Protein AF-A0AAC9UHU2-F1 (afdb_monomer_lite)

Sequence (146 aa):
MVNRILILIAILFIYGCSSTHIIKSETPISADKCNVKIYSSLQSAQKHGEIEELCIVTGTSSGSFSHTVGTAINKHSNKVCDCGANKAFIQAQDAGTLGTASVTLVGFKHINKKTVVKDKKIYELAKKCQLKGGVWINDICQIELD

pLDDT: mean 80.79, std 14.88, range [44.88, 96.56]

Secondary structure (DSSP, 8-state):
--TTHHHHHHHTT----EEEEESS--PPPPGGG--PEEESSHHHHHTTSEEEEEEEEEEE-TTSS--SHHHHHHHHHHHHHHTT-SEEEEEEEE--TTS--EEEEEEEEEE--------HHHHHHHHHHHHTT-EEETTEEE----

Radius of gyration: 26.07 Å; chains: 1; bounding box: 64×38×79 Å

Structure (mmCIF, N/CA/C/O backbone):
data_AF-A0AAC9UHU2-F1
#
_entry.id   AF-A0AAC9UHU2-F1
#
loop_
_atom_site.group_PDB
_atom_site.id
_atom_site.type_symbol
_atom_site.label_atom_id
_atom_site.label_alt_id
_atom_site.label_comp_id
_atom_site.label_asym_id
_atom_site.label_entity_id
_atom_site.label_seq_id
_atom_site.pdbx_PDB_ins_code
_atom_site.Cartn_x
_atom_site.Cartn_y
_atom_site.Cartn_z
_atom_site.occupancy
_atom_site.B_iso_or_equiv
_atom_site.auth_seq_id
_atom_site.auth_comp_id
_atom_site.auth_asym_id
_atom_site.auth_atom_id
_atom_site.pdbx_PDB_model_num
ATOM 1 N N . MET A 1 1 ? 30.897 -24.414 -27.799 1.00 46.38 1 MET A N 1
ATOM 2 C CA . MET A 1 1 ? 30.703 -24.166 -26.347 1.00 46.38 1 MET A CA 1
ATOM 3 C C . MET A 1 1 ? 30.419 -22.703 -25.975 1.00 46.38 1 MET A C 1
ATOM 5 O O . MET A 1 1 ? 30.165 -22.441 -24.812 1.00 46.38 1 MET A O 1
ATOM 9 N N . VAL A 1 2 ? 30.365 -21.759 -26.926 1.00 50.50 2 VAL A N 1
ATOM 10 C CA . VAL A 1 2 ? 30.097 -20.327 -26.645 1.00 50.50 2 VAL A CA 1
ATOM 11 C C . VAL A 1 2 ? 28.596 -20.028 -26.452 1.00 50.50 2 VAL A C 1
ATOM 13 O O . VAL A 1 2 ? 28.221 -19.097 -25.749 1.00 50.50 2 VAL A O 1
ATOM 16 N N . ASN A 1 3 ? 27.718 -20.885 -26.987 1.00 49.19 3 ASN A N 1
ATOM 17 C CA . ASN A 1 3 ? 26.268 -20.651 -27.017 1.00 49.19 3 ASN A CA 1
ATOM 18 C C . ASN A 1 3 ? 25.540 -20.883 -25.674 1.00 49.19 3 ASN A C 1
ATOM 20 O O . ASN A 1 3 ? 24.417 -20.429 -25.499 1.00 49.19 3 ASN A O 1
ATOM 24 N N . ARG A 1 4 ? 26.154 -21.591 -24.711 1.00 50.69 4 ARG A N 1
ATOM 25 C CA . ARG A 1 4 ? 25.542 -21.843 -23.386 1.00 50.69 4 ARG A CA 1
ATOM 26 C C . ARG A 1 4 ? 25.857 -20.755 -22.354 1.00 50.69 4 ARG A C 1
ATOM 28 O O . ARG A 1 4 ? 25.080 -20.563 -21.427 1.00 50.69 4 ARG A O 1
ATOM 35 N N . ILE A 1 5 ? 26.961 -20.025 -22.535 1.00 54.03 5 ILE A N 1
ATOM 36 C CA . ILE A 1 5 ? 27.401 -18.960 -21.619 1.00 54.03 5 ILE A CA 1
ATOM 37 C C . ILE A 1 5 ? 26.556 -17.689 -21.811 1.00 54.03 5 ILE A C 1
ATOM 39 O O . ILE A 1 5 ? 26.197 -17.041 -20.833 1.00 54.03 5 ILE A O 1
ATOM 43 N N . LEU A 1 6 ? 26.142 -17.387 -23.048 1.00 51.31 6 LEU A N 1
ATOM 44 C CA . LEU A 1 6 ? 25.258 -16.251 -23.351 1.00 51.31 6 LEU A CA 1
ATOM 45 C C . LEU A 1 6 ? 23.861 -16.382 -22.717 1.00 51.31 6 LEU A C 1
ATOM 47 O O . LEU A 1 6 ? 23.281 -15.382 -22.303 1.00 51.31 6 LEU A O 1
ATOM 51 N N . ILE A 1 7 ? 23.346 -17.607 -22.573 1.00 54.12 7 ILE A N 1
ATOM 52 C CA . ILE A 1 7 ? 22.025 -17.860 -21.973 1.00 54.12 7 ILE A CA 1
ATOM 53 C C . ILE A 1 7 ? 22.046 -17.614 -20.455 1.00 54.12 7 ILE A C 1
ATOM 55 O O . ILE A 1 7 ? 21.078 -17.094 -19.909 1.00 54.12 7 ILE A O 1
ATOM 59 N N . LEU A 1 8 ? 23.154 -17.916 -19.769 1.00 50.19 8 LEU A N 1
ATOM 60 C CA . LEU A 1 8 ? 23.284 -17.694 -18.322 1.00 50.19 8 LEU A CA 1
ATOM 61 C C . LEU A 1 8 ? 23.416 -16.208 -17.955 1.00 50.19 8 LEU A C 1
ATOM 63 O O . LEU A 1 8 ? 22.897 -15.788 -16.924 1.00 50.19 8 LEU A O 1
ATOM 67 N N . ILE A 1 9 ? 24.046 -15.399 -18.812 1.00 52.47 9 ILE A N 1
ATOM 68 C CA . ILE A 1 9 ? 24.188 -13.949 -18.593 1.00 52.47 9 ILE A CA 1
ATOM 69 C C . ILE A 1 9 ? 22.841 -13.231 -18.776 1.00 52.47 9 ILE A C 1
ATOM 71 O O . ILE A 1 9 ? 22.538 -12.298 -18.036 1.00 52.47 9 ILE A O 1
ATOM 75 N N . ALA A 1 10 ? 21.986 -13.701 -19.690 1.00 49.25 10 ALA A N 1
ATOM 76 C CA . ALA A 1 10 ? 20.661 -13.118 -19.916 1.00 49.25 10 ALA A CA 1
ATOM 77 C C . ALA A 1 10 ? 19.699 -13.279 -18.718 1.00 49.25 10 ALA A C 1
ATOM 79 O O . ALA A 1 10 ? 18.822 -12.440 -18.519 1.00 49.25 10 ALA A O 1
ATOM 80 N N . ILE A 1 11 ? 19.877 -14.311 -17.883 1.00 53.47 11 ILE A N 1
ATOM 81 C CA . ILE A 1 11 ? 19.000 -14.589 -16.728 1.00 53.47 11 ILE A CA 1
ATOM 82 C C . ILE A 1 11 ? 19.286 -13.634 -15.549 1.00 53.47 11 ILE A C 1
ATOM 84 O O . ILE A 1 11 ? 18.406 -13.380 -14.729 1.00 53.47 11 ILE A O 1
ATOM 88 N N . LEU A 1 12 ? 20.480 -13.034 -15.485 1.00 47.53 12 LEU A N 1
ATOM 89 C CA . LEU A 1 12 ? 20.884 -12.123 -14.403 1.00 47.53 12 LEU A CA 1
ATOM 90 C C . LEU A 1 12 ? 20.397 -10.672 -14.572 1.00 47.53 12 LEU A C 1
ATOM 92 O O . LEU A 1 12 ? 20.435 -9.912 -13.608 1.00 47.53 12 LEU A O 1
ATOM 96 N N . PHE A 1 13 ? 19.898 -10.279 -15.749 1.00 44.88 13 PHE A N 1
ATOM 97 C CA . PHE A 1 13 ? 19.542 -8.879 -16.048 1.00 44.88 13 PHE A CA 1
ATOM 98 C C . PHE A 1 13 ? 18.056 -8.516 -15.884 1.00 44.88 13 PHE A C 1
ATOM 100 O O . PHE A 1 13 ? 17.683 -7.366 -16.108 1.00 44.88 13 PHE A O 1
ATOM 107 N N . ILE A 1 14 ? 17.197 -9.449 -15.462 1.00 46.59 14 ILE A N 1
ATOM 108 C CA . ILE A 1 14 ? 15.744 -9.207 -15.318 1.00 46.59 14 ILE A CA 1
ATOM 109 C C . ILE A 1 14 ? 15.266 -9.007 -13.874 1.00 46.59 14 ILE A C 1
ATOM 111 O O . ILE A 1 14 ? 14.069 -8.828 -13.635 1.00 46.59 14 ILE A O 1
ATOM 115 N N . TYR A 1 15 ? 16.176 -8.935 -12.903 1.00 48.25 15 TYR A N 1
ATOM 116 C CA . TYR A 1 15 ? 15.818 -8.574 -11.534 1.00 48.25 15 TYR A CA 1
ATOM 117 C C . TYR A 1 15 ? 15.548 -7.071 -11.446 1.00 48.25 15 TYR A C 1
ATOM 119 O O . TYR A 1 15 ? 16.436 -6.264 -11.188 1.00 48.25 15 TYR A O 1
ATOM 127 N N . GLY A 1 16 ? 14.294 -6.675 -11.669 1.00 58.41 16 GLY A N 1
ATOM 128 C CA . GLY A 1 16 ? 13.836 -5.343 -11.288 1.00 58.41 16 GLY A CA 1
ATOM 129 C C . GLY A 1 16 ? 14.056 -5.151 -9.787 1.00 58.41 16 GLY A C 1
ATOM 130 O O . GLY A 1 16 ? 13.345 -5.762 -8.986 1.00 58.41 16 GLY A O 1
ATOM 131 N N . CYS A 1 17 ? 15.042 -4.330 -9.415 1.00 68.81 17 CYS A N 1
ATOM 132 C CA . CYS A 1 17 ? 15.368 -4.035 -8.023 1.00 68.81 17 CYS A CA 1
ATOM 133 C C . CYS A 1 17 ? 14.116 -3.568 -7.284 1.00 68.81 17 CYS A C 1
ATOM 135 O O . CYS A 1 17 ? 13.538 -2.518 -7.575 1.00 68.81 17 CYS A O 1
ATOM 137 N N . SER A 1 18 ? 13.669 -4.395 -6.349 1.00 81.06 18 SER A N 1
ATOM 138 C CA . SER A 1 18 ? 12.545 -4.085 -5.483 1.00 81.06 18 SER A CA 1
ATOM 139 C C . SER A 1 18 ? 12.705 -4.812 -4.163 1.00 81.06 18 SER A C 1
ATOM 141 O O . SER A 1 18 ? 13.118 -5.969 -4.130 1.00 81.06 18 SER A O 1
ATOM 143 N N . SER A 1 19 ? 12.384 -4.111 -3.086 1.00 84.56 19 SER A N 1
ATOM 144 C CA . SER A 1 19 ? 12.505 -4.582 -1.714 1.00 84.56 19 SER A CA 1
ATOM 145 C C . SER A 1 19 ? 11.160 -4.432 -1.021 1.00 84.56 19 SER A C 1
ATOM 147 O O . SER A 1 19 ? 10.449 -3.451 -1.246 1.00 84.56 19 SER A O 1
ATOM 149 N N . THR A 1 20 ? 10.819 -5.405 -0.184 1.00 86.94 20 THR A N 1
ATOM 150 C CA . THR A 1 20 ? 9.619 -5.373 0.648 1.00 86.94 20 THR A CA 1
ATOM 151 C C . THR A 1 20 ? 10.040 -5.582 2.092 1.00 86.94 20 THR A C 1
ATOM 153 O O . THR A 1 20 ? 10.650 -6.593 2.427 1.00 86.94 20 THR A O 1
ATOM 156 N N . HIS A 1 21 ? 9.717 -4.615 2.940 1.00 91.00 21 HIS A N 1
ATOM 157 C CA . HIS A 1 21 ? 9.981 -4.641 4.366 1.00 91.00 21 HIS A CA 1
ATOM 158 C C . HIS A 1 21 ? 8.658 -4.783 5.116 1.00 91.00 21 HIS A C 1
ATOM 160 O O . HIS A 1 21 ? 7.806 -3.895 5.063 1.00 91.00 21 HIS A O 1
ATOM 166 N N . ILE A 1 22 ? 8.466 -5.906 5.803 1.00 89.44 22 ILE A N 1
ATOM 167 C CA . ILE A 1 22 ? 7.243 -6.181 6.560 1.00 89.44 22 ILE A CA 1
ATOM 168 C C . ILE A 1 22 ? 7.356 -5.503 7.929 1.00 89.44 22 ILE A C 1
ATOM 170 O O . ILE A 1 22 ? 8.298 -5.759 8.671 1.00 89.44 22 ILE A O 1
ATOM 174 N N . ILE A 1 23 ? 6.392 -4.642 8.256 1.00 90.19 23 ILE A N 1
ATOM 175 C CA . ILE A 1 23 ? 6.255 -4.014 9.580 1.00 90.19 23 ILE A CA 1
ATOM 176 C C . ILE A 1 23 ? 5.400 -4.912 10.474 1.00 90.19 23 ILE A C 1
ATOM 178 O O . ILE A 1 23 ? 5.757 -5.193 11.617 1.00 90.19 23 ILE A O 1
ATOM 182 N N . LYS A 1 24 ? 4.270 -5.384 9.938 1.00 87.31 24 LYS A N 1
ATOM 183 C CA . LYS A 1 24 ? 3.321 -6.240 10.640 1.00 87.31 24 LYS A CA 1
ATOM 184 C C . LYS A 1 24 ? 2.874 -7.369 9.724 1.00 87.31 24 LYS A C 1
ATOM 186 O O . LYS A 1 24 ? 2.508 -7.140 8.577 1.00 87.31 24 LYS A O 1
ATOM 191 N N . SER A 1 25 ? 2.932 -8.593 10.240 1.00 79.00 25 SER A N 1
ATOM 192 C CA . SER A 1 25 ? 2.553 -9.785 9.485 1.00 79.00 25 SER A CA 1
ATOM 193 C C . SER A 1 25 ? 1.030 -9.899 9.399 1.00 79.00 25 SER A C 1
ATOM 195 O O . SER A 1 25 ? 0.352 -9.955 10.426 1.00 79.00 25 SER A O 1
ATOM 197 N N . GLU A 1 26 ? 0.509 -9.950 8.176 1.00 84.88 26 GLU A N 1
ATOM 198 C CA . GLU A 1 26 ? -0.875 -10.306 7.871 1.00 84.88 26 GLU A CA 1
ATOM 199 C C . GLU A 1 26 ? -0.932 -11.388 6.799 1.00 84.88 26 GLU A C 1
ATOM 201 O O . GLU A 1 26 ? 0.061 -11.698 6.140 1.00 84.88 26 GLU A O 1
ATOM 206 N N . THR A 1 27 ? -2.107 -11.999 6.652 1.00 86.75 27 THR A N 1
ATOM 207 C CA . THR A 1 27 ? -2.331 -13.038 5.652 1.00 86.75 27 THR A CA 1
ATOM 208 C C . THR A 1 27 ? -2.237 -12.421 4.255 1.00 86.75 27 THR A C 1
ATOM 210 O O . THR A 1 27 ? -2.986 -11.484 3.973 1.00 86.75 27 THR A O 1
ATOM 213 N N . PRO A 1 28 ? -1.360 -12.931 3.372 1.00 87.88 28 PRO A N 1
ATOM 214 C CA . PRO A 1 28 ? -1.248 -12.424 2.012 1.00 87.88 28 PRO A CA 1
ATOM 215 C C . PRO A 1 28 ? -2.589 -12.488 1.277 1.00 87.88 28 PRO A C 1
ATOM 217 O O . PRO A 1 28 ? -3.343 -13.458 1.405 1.00 87.88 28 PRO A O 1
ATOM 220 N N . ILE A 1 29 ? -2.882 -11.463 0.481 1.00 88.56 29 ILE A N 1
ATOM 221 C CA . ILE A 1 29 ? -4.053 -11.452 -0.395 1.00 88.56 29 ILE A CA 1
ATOM 222 C C . ILE A 1 29 ? -3.672 -12.184 -1.678 1.00 88.56 29 ILE A C 1
ATOM 224 O O . ILE A 1 29 ? -2.684 -11.846 -2.324 1.00 88.56 29 ILE A O 1
ATOM 228 N N . SER A 1 30 ? -4.476 -13.177 -2.058 1.00 84.56 30 SER A N 1
ATOM 229 C CA . SER A 1 30 ? -4.263 -13.930 -3.295 1.00 84.56 30 SER A CA 1
ATOM 230 C C . SER A 1 30 ? -4.213 -13.004 -4.517 1.00 84.56 30 SER A C 1
ATOM 232 O O . SER A 1 30 ? -4.980 -12.042 -4.605 1.00 84.56 30 SER A O 1
ATOM 234 N N . ALA A 1 31 ? -3.325 -13.299 -5.467 1.00 80.19 31 ALA A N 1
ATOM 235 C CA . ALA A 1 31 ? -3.043 -12.432 -6.610 1.00 80.19 31 ALA A CA 1
ATOM 236 C C . ALA A 1 31 ? -4.282 -12.146 -7.483 1.00 80.19 31 ALA A C 1
ATOM 238 O O . ALA A 1 31 ? -4.444 -11.030 -7.967 1.00 80.19 31 ALA A O 1
ATOM 239 N N . ASP A 1 32 ? -5.198 -13.109 -7.623 1.00 84.12 32 ASP A N 1
ATOM 240 C CA . ASP A 1 32 ? -6.484 -12.967 -8.330 1.00 84.12 32 ASP A CA 1
ATOM 241 C C . ASP A 1 32 ? -7.447 -11.970 -7.661 1.00 84.12 32 ASP A C 1
ATOM 243 O O . ASP A 1 32 ? -8.361 -11.457 -8.303 1.00 84.12 32 ASP A O 1
ATOM 247 N N . LYS A 1 33 ? -7.234 -11.670 -6.376 1.00 86.06 33 LYS A N 1
ATOM 248 C CA . LYS A 1 33 ? -8.038 -10.736 -5.572 1.00 86.06 33 LYS A CA 1
ATOM 249 C C . LYS A 1 33 ? -7.276 -9.459 -5.229 1.00 86.06 33 LYS A C 1
ATOM 251 O O . LYS A 1 33 ? -7.790 -8.611 -4.496 1.00 86.06 33 LYS A O 1
ATOM 256 N N . CYS A 1 34 ? -6.054 -9.320 -5.736 1.00 87.75 34 CYS A N 1
ATOM 257 C CA . CYS A 1 34 ? -5.198 -8.187 -5.455 1.00 87.75 34 CYS A CA 1
ATOM 258 C C . CYS A 1 34 ? -5.676 -6.952 -6.229 1.00 87.75 34 CYS A C 1
ATOM 260 O O . CYS A 1 34 ? -5.400 -6.783 -7.413 1.00 87.75 34 CYS A O 1
ATOM 262 N N . ASN A 1 35 ? -6.408 -6.075 -5.543 1.00 90.75 35 ASN A N 1
ATOM 263 C CA . ASN A 1 35 ? -6.784 -4.760 -6.052 1.00 90.75 35 ASN A CA 1
ATOM 264 C C . ASN A 1 35 ? -6.344 -3.696 -5.045 1.00 90.75 35 ASN A C 1
ATOM 266 O O . ASN A 1 35 ? -7.032 -3.437 -4.053 1.00 90.75 35 ASN A O 1
ATOM 270 N N . VAL A 1 36 ? -5.159 -3.128 -5.278 1.00 93.19 36 VAL A N 1
ATOM 271 C CA . VAL A 1 36 ? -4.545 -2.165 -4.364 1.00 93.19 36 VAL A CA 1
ATOM 272 C C . VAL A 1 36 ? -5.008 -0.758 -4.699 1.00 93.19 36 VAL A C 1
ATOM 274 O O . VAL A 1 36 ? -4.702 -0.215 -5.759 1.00 93.19 36 VAL A O 1
ATOM 277 N N . LYS A 1 37 ? -5.696 -0.118 -3.753 1.00 95.00 37 LYS A N 1
ATOM 278 C CA . LYS A 1 37 ? -6.021 1.305 -3.860 1.00 95.00 37 LYS A CA 1
ATOM 279 C C . LYS A 1 37 ? -4.827 2.153 -3.420 1.00 95.00 37 LYS A C 1
ATOM 281 O O . LYS A 1 37 ? -4.448 2.117 -2.248 1.00 95.00 37 LYS A O 1
ATOM 286 N N . ILE A 1 38 ? -4.283 2.943 -4.344 1.00 94.50 38 ILE A N 1
ATOM 287 C CA . ILE A 1 38 ? -3.140 3.829 -4.097 1.00 94.50 38 ILE A CA 1
ATOM 288 C C . ILE A 1 38 ? -3.617 5.238 -3.731 1.00 94.50 38 ILE A C 1
ATOM 290 O O . ILE A 1 38 ? -4.410 5.851 -4.443 1.00 94.50 38 ILE A O 1
ATOM 294 N N . TYR A 1 39 ? -3.109 5.750 -2.617 1.00 95.75 39 TYR A N 1
ATOM 295 C CA . TYR A 1 39 ? -3.309 7.108 -2.125 1.00 95.75 39 TYR A CA 1
ATOM 296 C C . TYR A 1 39 ? -2.058 7.950 -2.400 1.00 95.75 39 TYR A C 1
ATOM 298 O O . TYR A 1 39 ? -0.936 7.458 -2.288 1.00 95.75 39 TYR A O 1
ATOM 306 N N . SER A 1 40 ? -2.226 9.228 -2.743 1.00 93.56 40 SER A N 1
ATOM 307 C CA . SER A 1 40 ? -1.100 10.097 -3.119 1.00 93.56 40 SER A CA 1
ATOM 308 C C . SER A 1 40 ? -0.193 10.472 -1.945 1.00 93.56 40 SER A C 1
ATOM 310 O O . SER A 1 40 ? 0.948 10.865 -2.157 1.00 93.56 40 SER A O 1
ATOM 312 N N . SER A 1 41 ? -0.696 10.372 -0.714 1.00 94.31 41 SER A N 1
ATOM 313 C CA . SER A 1 41 ? 0.049 10.670 0.510 1.00 94.31 41 SER A CA 1
ATOM 314 C C . SER A 1 41 ? -0.580 10.015 1.738 1.00 94.31 41 SER A C 1
ATOM 316 O O . SER A 1 41 ? -1.767 9.666 1.728 1.00 94.31 41 SER A O 1
ATOM 318 N N . LEU A 1 42 ? 0.184 9.945 2.832 1.00 93.00 42 LEU A N 1
ATOM 319 C CA . LEU A 1 42 ? -0.310 9.544 4.153 1.00 93.00 42 LEU A CA 1
ATOM 320 C C . LEU A 1 42 ? -1.572 10.327 4.556 1.00 93.00 42 LEU A C 1
ATOM 322 O O . LEU A 1 42 ? -2.578 9.742 4.952 1.00 93.00 42 LEU A O 1
ATOM 326 N N . GLN A 1 43 ? -1.559 11.649 4.374 1.00 93.50 43 GLN A N 1
ATOM 327 C CA . GLN A 1 43 ? -2.687 12.506 4.737 1.00 93.50 43 GLN A CA 1
ATOM 328 C C . GLN A 1 43 ? -3.950 12.162 3.934 1.00 93.50 43 GLN A C 1
ATOM 330 O O . GLN A 1 43 ? -5.053 12.175 4.474 1.00 93.50 43 GLN A O 1
ATOM 335 N N . SER A 1 44 ? -3.811 11.826 2.646 1.00 93.44 44 SER A N 1
ATOM 336 C CA . SER A 1 44 ? -4.951 11.413 1.817 1.00 93.44 44 SER A CA 1
ATOM 337 C C . SER A 1 44 ? -5.524 10.051 2.226 1.00 93.44 44 SER A C 1
ATOM 339 O O . SER A 1 44 ? -6.738 9.871 2.169 1.00 93.44 44 SER A O 1
ATOM 341 N N . ALA A 1 45 ? -4.682 9.129 2.701 1.00 91.94 45 ALA A N 1
ATOM 342 C CA . ALA A 1 45 ? -5.119 7.855 3.263 1.00 91.94 45 ALA A CA 1
ATOM 343 C C . ALA A 1 45 ? -5.876 8.056 4.586 1.00 91.94 45 ALA A C 1
ATOM 345 O O . ALA A 1 45 ? -6.981 7.544 4.753 1.00 91.94 45 ALA A O 1
ATOM 346 N N . GLN A 1 46 ? -5.337 8.886 5.482 1.00 92.69 46 GLN A N 1
ATOM 347 C CA . GLN A 1 46 ? -5.912 9.146 6.806 1.00 92.69 46 GLN A CA 1
ATOM 348 C C . GLN A 1 46 ? -7.273 9.862 6.774 1.00 92.69 46 GLN A C 1
ATOM 350 O O . GLN A 1 46 ? -8.040 9.766 7.731 1.00 92.69 46 GLN A O 1
ATOM 355 N N . LYS A 1 47 ? -7.639 10.518 5.662 1.00 90.38 47 LYS A N 1
ATOM 356 C CA . LYS A 1 47 ? -8.999 11.067 5.464 1.00 90.38 47 LYS A CA 1
ATOM 357 C C . LYS A 1 47 ? -10.097 10.003 5.545 1.00 90.38 47 LYS A C 1
ATOM 359 O O . LYS A 1 47 ? -11.254 10.344 5.767 1.00 90.38 47 LYS A O 1
ATOM 364 N N . HIS A 1 48 ? -9.752 8.733 5.345 1.00 86.50 48 HIS A N 1
ATOM 365 C CA . HIS A 1 48 ? -10.695 7.617 5.349 1.00 86.50 48 HIS A CA 1
ATOM 366 C C . HIS A 1 48 ? -10.689 6.807 6.651 1.00 86.50 48 HIS A C 1
ATOM 368 O O . HIS A 1 48 ? -11.409 5.812 6.745 1.00 86.50 48 HIS A O 1
ATOM 374 N N . GLY A 1 49 ? -9.905 7.226 7.642 1.00 87.69 49 GLY A N 1
ATOM 375 C CA . GLY A 1 49 ? -9.804 6.573 8.938 1.00 87.69 49 GLY A CA 1
ATOM 376 C C . GLY A 1 49 ? -8.365 6.472 9.416 1.00 87.69 49 GLY A C 1
ATOM 377 O O . GLY A 1 49 ? -7.412 6.758 8.693 1.00 87.69 49 GLY A O 1
ATOM 378 N N . GLU A 1 50 ? -8.212 6.036 10.659 1.00 89.94 50 GLU A N 1
ATOM 379 C CA . GLU A 1 50 ? -6.899 5.723 11.200 1.00 89.94 50 GLU A CA 1
ATOM 380 C C . GLU A 1 50 ? -6.316 4.504 10.482 1.00 89.94 50 GLU A C 1
ATOM 382 O O . GLU A 1 50 ? -7.039 3.576 10.108 1.00 89.94 50 GLU A O 1
ATOM 387 N N . ILE A 1 51 ? -5.007 4.526 10.256 1.00 93.06 51 ILE A N 1
ATOM 388 C CA . ILE A 1 51 ? -4.310 3.499 9.491 1.00 93.06 51 ILE A CA 1
ATOM 389 C C . ILE A 1 51 ? -3.385 2.689 10.396 1.00 93.06 51 ILE A C 1
ATOM 391 O O . ILE A 1 51 ? -2.807 3.218 11.340 1.00 93.06 51 ILE A O 1
ATOM 395 N N . GLU A 1 52 ? -3.227 1.411 10.075 1.00 93.38 52 GLU A N 1
ATOM 396 C CA . GLU A 1 52 ? -2.159 0.553 10.580 1.00 93.38 52 GLU A CA 1
ATOM 397 C C . GLU A 1 52 ? -1.298 0.119 9.393 1.00 93.38 52 GLU A C 1
ATOM 399 O O . GLU A 1 52 ? -1.801 -0.491 8.444 1.00 93.38 52 GLU A O 1
ATOM 404 N N . GLU A 1 53 ? -0.016 0.475 9.434 1.00 94.38 53 GLU A N 1
ATOM 405 C CA . GLU A 1 53 ? 0.963 0.142 8.400 1.00 94.38 53 GLU A CA 1
ATOM 406 C C . GLU A 1 53 ? 1.383 -1.329 8.515 1.00 94.38 53 GLU A C 1
ATOM 408 O O . GLU A 1 53 ? 1.668 -1.831 9.603 1.00 94.38 53 GLU A O 1
ATOM 413 N N . LEU A 1 54 ? 1.407 -2.028 7.381 1.00 94.00 54 LEU A N 1
ATOM 414 C CA . LEU A 1 54 ? 1.692 -3.461 7.293 1.00 94.00 54 LEU A CA 1
ATOM 415 C C . LEU A 1 54 ? 3.049 -3.723 6.647 1.00 94.00 54 LEU A C 1
ATOM 417 O O . LEU A 1 54 ? 3.816 -4.561 7.122 1.00 94.00 54 LEU A O 1
ATOM 421 N N . CYS A 1 55 ? 3.384 -2.986 5.588 1.00 93.94 55 CYS A N 1
ATOM 422 C CA . CYS A 1 55 ? 4.657 -3.143 4.901 1.00 93.94 55 CYS A CA 1
ATOM 423 C C . CYS A 1 55 ? 5.081 -1.895 4.134 1.00 93.94 55 CYS A C 1
ATOM 425 O O . CYS A 1 55 ? 4.264 -1.042 3.796 1.00 93.94 55 CYS A O 1
ATOM 427 N N . ILE A 1 56 ? 6.366 -1.838 3.804 1.00 95.44 56 ILE A N 1
ATOM 428 C CA . ILE A 1 56 ? 6.963 -0.847 2.917 1.00 95.44 56 ILE A CA 1
ATOM 429 C C . ILE A 1 56 ? 7.486 -1.585 1.690 1.00 95.44 56 ILE A C 1
ATOM 431 O O . ILE A 1 56 ? 8.247 -2.541 1.810 1.00 95.44 56 ILE A O 1
ATOM 435 N N . VAL A 1 57 ? 7.077 -1.152 0.507 1.00 93.31 57 VAL A N 1
ATOM 436 C CA . VAL A 1 57 ? 7.497 -1.699 -0.780 1.00 93.31 57 VAL A CA 1
ATOM 437 C C . VAL A 1 57 ? 8.223 -0.604 -1.540 1.00 93.31 57 VAL A C 1
ATOM 439 O O . VAL A 1 57 ? 7.624 0.397 -1.920 1.00 93.31 57 VAL A O 1
ATOM 442 N N . THR A 1 58 ? 9.503 -0.813 -1.813 1.00 92.50 58 THR A N 1
ATOM 443 C CA . THR A 1 58 ? 10.299 0.075 -2.660 1.00 92.50 58 THR A CA 1
ATOM 444 C C . THR A 1 58 ? 10.608 -0.626 -3.967 1.00 92.50 58 THR A C 1
ATOM 446 O O . THR A 1 58 ? 10.998 -1.795 -3.980 1.00 92.50 58 THR A O 1
ATOM 449 N N . GLY A 1 59 ? 10.484 0.083 -5.081 1.00 88.25 59 GLY A N 1
ATOM 450 C CA . GLY A 1 59 ? 10.877 -0.468 -6.364 1.00 88.25 59 GLY A CA 1
ATOM 451 C C . GLY A 1 59 ? 10.960 0.564 -7.471 1.00 88.25 59 GLY A C 1
ATOM 452 O O . GLY A 1 59 ? 10.530 1.709 -7.336 1.00 88.25 59 GLY A O 1
ATOM 453 N N . THR A 1 60 ? 11.545 0.140 -8.585 1.00 88.00 60 THR A N 1
ATOM 454 C CA . THR A 1 60 ? 11.761 0.988 -9.756 1.00 88.00 60 THR A CA 1
ATOM 455 C C . THR A 1 60 ? 10.955 0.516 -10.962 1.00 88.00 60 THR A C 1
ATOM 457 O O . THR A 1 60 ? 10.469 -0.617 -11.028 1.00 88.00 60 THR A O 1
ATOM 460 N N . SER A 1 61 ? 10.842 1.393 -11.955 1.00 82.75 61 SER A N 1
ATOM 461 C CA . SER A 1 61 ? 10.297 1.097 -13.286 1.00 82.75 61 SER A CA 1
ATOM 462 C C . SER A 1 61 ? 11.302 0.394 -14.213 1.00 82.75 61 SER A C 1
ATOM 464 O O . SER A 1 61 ? 10.965 0.101 -15.362 1.00 82.75 61 SER A O 1
ATOM 466 N N . SER A 1 62 ? 12.520 0.092 -13.742 1.00 77.38 62 SER A N 1
ATOM 467 C CA . SER A 1 62 ? 13.567 -0.588 -14.519 1.00 77.38 62 SER A CA 1
ATOM 468 C C . SER A 1 62 ? 13.046 -1.887 -15.145 1.00 77.38 62 SER A C 1
ATOM 470 O O . SER A 1 62 ? 12.303 -2.640 -14.505 1.00 77.38 62 SER A O 1
ATOM 472 N N . GLY A 1 63 ? 13.420 -2.150 -16.400 1.00 72.56 63 GLY A N 1
ATOM 473 C CA . GLY A 1 63 ? 12.938 -3.308 -17.163 1.00 72.56 63 GLY A CA 1
ATOM 474 C C . GLY A 1 63 ? 11.510 -3.168 -17.712 1.00 72.56 63 GLY A C 1
ATOM 475 O O . GLY A 1 63 ? 10.911 -4.173 -18.080 1.00 72.56 63 GLY A O 1
ATOM 476 N N . SER A 1 64 ? 10.952 -1.954 -17.745 1.00 74.00 64 SER A N 1
ATOM 477 C CA . SER A 1 64 ? 9.675 -1.641 -18.406 1.00 74.00 64 SER A CA 1
ATOM 478 C C . SER A 1 64 ? 9.921 -0.679 -19.569 1.00 74.00 64 SER A C 1
ATOM 480 O O . SER A 1 64 ? 10.825 0.144 -19.487 1.00 74.00 64 SER A O 1
ATOM 482 N N . PHE A 1 65 ? 9.093 -0.724 -20.617 1.00 74.31 65 PHE A N 1
ATOM 483 C CA . PHE A 1 65 ? 9.174 0.218 -21.749 1.00 74.31 65 PHE A CA 1
ATOM 484 C C . PHE A 1 65 ? 8.790 1.663 -21.380 1.00 74.31 65 PHE A C 1
ATOM 486 O O . PHE A 1 65 ? 9.067 2.591 -22.132 1.00 74.31 65 PHE A O 1
ATOM 493 N N . SER A 1 66 ? 8.138 1.854 -20.230 1.00 77.44 66 SER A N 1
ATOM 494 C CA . SER A 1 66 ? 7.762 3.159 -19.691 1.00 77.44 66 SER A CA 1
ATOM 495 C C . SER A 1 66 ? 8.433 3.366 -18.336 1.00 77.44 66 SER A C 1
ATOM 497 O O . SER A 1 66 ? 8.264 2.566 -17.416 1.00 77.44 66 SER A O 1
ATOM 499 N N . HIS A 1 67 ? 9.195 4.449 -18.210 1.00 81.12 67 HIS A N 1
ATOM 500 C CA . HIS A 1 67 ? 9.938 4.795 -16.998 1.00 81.12 67 HIS A CA 1
ATOM 501 C C . HIS A 1 67 ? 9.213 5.864 -16.182 1.00 81.12 67 HIS A C 1
ATOM 503 O O . HIS A 1 67 ? 9.797 6.864 -15.787 1.00 81.12 67 HIS A O 1
ATOM 509 N N . THR A 1 68 ? 7.913 5.670 -15.957 1.00 85.75 68 THR A N 1
ATOM 510 C CA . THR A 1 68 ? 7.100 6.601 -15.165 1.00 85.75 68 THR A CA 1
ATOM 511 C C . THR A 1 68 ? 6.880 6.080 -13.750 1.00 85.75 68 THR A C 1
ATOM 513 O O . THR A 1 68 ? 6.927 4.872 -13.494 1.00 85.75 68 THR A O 1
ATOM 516 N N . VAL A 1 69 ? 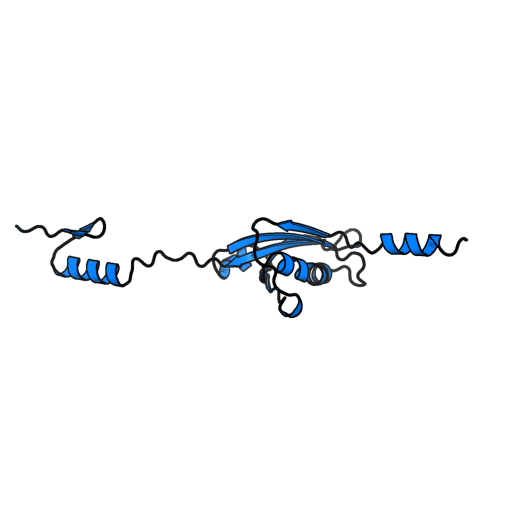6.565 6.991 -12.825 1.00 85.69 69 VAL A N 1
ATOM 517 C CA . VAL A 1 69 ? 6.133 6.630 -11.465 1.00 85.69 69 VAL A CA 1
ATOM 518 C C . VAL A 1 69 ? 4.903 5.719 -11.519 1.00 85.69 69 VAL A C 1
ATOM 520 O O . VAL A 1 69 ? 4.847 4.731 -10.796 1.00 85.69 69 VAL A O 1
ATOM 523 N N . GLY A 1 70 ? 3.960 5.973 -12.435 1.00 87.44 70 GLY A N 1
ATOM 524 C CA . GLY A 1 70 ? 2.788 5.115 -12.633 1.00 87.44 70 GLY A CA 1
ATOM 525 C C . GLY A 1 70 ? 3.158 3.678 -13.007 1.00 87.44 70 GLY A C 1
ATOM 526 O O . GLY A 1 70 ? 2.583 2.730 -12.475 1.00 87.44 70 GLY A O 1
ATOM 527 N N . THR A 1 71 ? 4.171 3.495 -13.858 1.00 87.31 71 THR A N 1
ATOM 528 C CA . THR A 1 71 ? 4.684 2.162 -14.197 1.00 87.31 71 THR A CA 1
ATOM 529 C C . THR A 1 71 ? 5.343 1.481 -13.000 1.00 87.31 71 THR A C 1
ATOM 531 O O . THR A 1 71 ? 5.104 0.296 -12.777 1.00 87.31 71 THR A O 1
ATOM 534 N N . ALA A 1 72 ? 6.126 2.216 -12.203 1.00 86.62 72 ALA A N 1
ATOM 535 C CA . ALA A 1 72 ? 6.718 1.684 -10.975 1.00 86.62 72 ALA A CA 1
ATOM 536 C C . ALA A 1 72 ? 5.633 1.269 -9.960 1.00 86.62 72 ALA A C 1
ATOM 538 O O . ALA A 1 72 ? 5.703 0.175 -9.404 1.00 86.62 72 ALA A O 1
ATOM 539 N N . ILE A 1 73 ? 4.591 2.088 -9.784 1.00 90.81 73 ILE A N 1
ATOM 540 C CA . ILE A 1 73 ? 3.441 1.777 -8.923 1.00 90.81 73 ILE A CA 1
ATOM 541 C C . ILE A 1 73 ? 2.751 0.499 -9.395 1.00 90.81 73 ILE A C 1
ATOM 543 O O . ILE A 1 73 ? 2.585 -0.426 -8.604 1.00 90.81 73 ILE A O 1
ATOM 547 N N . ASN A 1 74 ? 2.375 0.416 -10.675 1.00 90.31 74 ASN A N 1
ATOM 548 C CA . ASN A 1 74 ? 1.657 -0.744 -11.204 1.00 90.31 74 ASN A CA 1
ATOM 549 C C . ASN A 1 74 ? 2.481 -2.034 -11.052 1.00 90.31 74 ASN A C 1
ATOM 551 O O . ASN A 1 74 ? 1.973 -3.058 -10.606 1.00 90.31 74 ASN A O 1
ATOM 555 N N . LYS A 1 75 ? 3.787 -1.962 -11.339 1.00 88.44 75 LYS A N 1
ATOM 556 C CA . LYS A 1 75 ? 4.706 -3.100 -11.226 1.00 88.44 75 LYS A CA 1
ATOM 557 C C . LYS A 1 75 ? 4.829 -3.630 -9.796 1.00 88.44 75 LYS A C 1
ATOM 559 O O . LYS A 1 75 ? 4.925 -4.840 -9.607 1.00 88.44 75 LYS A O 1
ATOM 564 N N . HIS A 1 76 ? 4.836 -2.744 -8.799 1.00 90.12 76 HIS A N 1
ATOM 565 C CA . HIS A 1 76 ? 5.078 -3.117 -7.399 1.00 90.12 76 HIS A CA 1
ATOM 566 C C . HIS A 1 76 ? 3.811 -3.193 -6.542 1.00 90.12 76 HIS A C 1
ATOM 568 O O . HIS A 1 76 ? 3.895 -3.571 -5.378 1.00 90.12 76 HIS A O 1
ATOM 574 N N . SER A 1 77 ? 2.631 -2.915 -7.106 1.00 89.69 77 SER A N 1
ATOM 575 C CA . SER A 1 77 ? 1.357 -2.997 -6.378 1.00 89.69 77 SER A CA 1
ATOM 576 C C . SER A 1 77 ? 1.062 -4.413 -5.876 1.00 89.69 77 SER A C 1
ATOM 578 O O . SER A 1 77 ? 0.650 -4.572 -4.735 1.00 89.69 77 SER A O 1
ATOM 580 N N . ASN A 1 78 ? 1.367 -5.460 -6.647 1.00 89.31 78 ASN A N 1
ATOM 581 C CA . ASN A 1 78 ? 1.128 -6.841 -6.199 1.00 89.31 78 ASN A CA 1
ATOM 582 C C . ASN A 1 78 ? 1.920 -7.209 -4.932 1.00 89.31 78 ASN A C 1
ATOM 584 O O . AS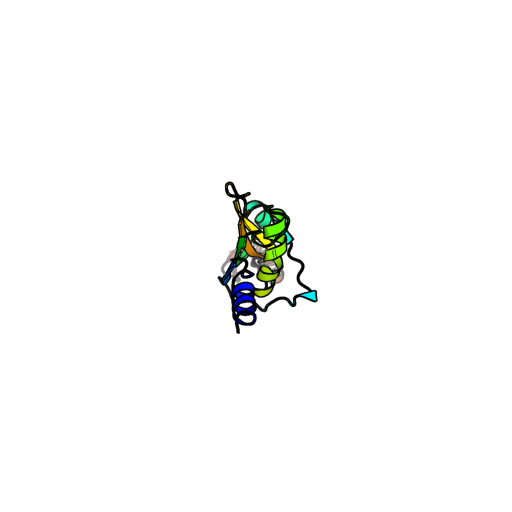N A 1 78 ? 1.422 -7.950 -4.092 1.00 89.31 78 ASN A O 1
ATOM 588 N N . LYS A 1 79 ? 3.095 -6.604 -4.723 1.00 90.31 79 LYS A N 1
ATOM 589 C CA . LYS A 1 79 ? 3.904 -6.818 -3.511 1.00 90.31 79 LYS A CA 1
ATOM 590 C C . LYS A 1 79 ? 3.263 -6.251 -2.245 1.00 90.31 79 LYS A C 1
ATOM 592 O O . LYS A 1 79 ? 3.608 -6.655 -1.141 1.00 90.31 79 LYS A O 1
ATOM 597 N N . VAL A 1 80 ? 2.339 -5.303 -2.395 1.00 92.06 80 VAL A N 1
ATOM 598 C CA . VAL A 1 80 ? 1.519 -4.797 -1.288 1.00 92.06 80 VAL A CA 1
ATOM 599 C C . VAL A 1 80 ? 0.503 -5.866 -0.861 1.00 92.06 80 VAL A C 1
ATOM 601 O O . VAL A 1 80 ? 0.281 -6.065 0.329 1.00 92.06 80 VAL A O 1
ATOM 604 N N . CYS A 1 81 ? -0.055 -6.622 -1.807 1.00 91.88 81 CYS A N 1
ATOM 605 C CA . CYS A 1 81 ? -0.941 -7.747 -1.496 1.00 91.88 81 CYS A CA 1
ATOM 606 C C . CYS A 1 81 ? -0.206 -8.907 -0.825 1.00 91.88 81 CYS A C 1
ATOM 608 O O . CYS A 1 81 ? -0.773 -9.534 0.071 1.00 91.88 81 CYS A O 1
ATOM 610 N N . ASP A 1 82 ? 1.062 -9.136 -1.178 1.00 90.00 82 ASP A N 1
ATOM 611 C CA . ASP A 1 82 ? 1.906 -10.145 -0.524 1.00 90.00 82 ASP A CA 1
ATOM 612 C C . ASP A 1 82 ? 2.063 -9.883 0.984 1.00 90.00 82 ASP A C 1
ATOM 614 O O . ASP A 1 82 ? 2.271 -10.816 1.755 1.00 90.00 82 ASP A O 1
ATOM 618 N N . CYS A 1 83 ? 1.915 -8.627 1.426 1.00 89.12 83 CYS A N 1
ATOM 619 C CA . CYS A 1 83 ? 1.942 -8.257 2.841 1.00 89.12 83 CYS A CA 1
ATOM 620 C C . CYS A 1 83 ? 0.556 -8.184 3.505 1.00 89.12 83 CYS A C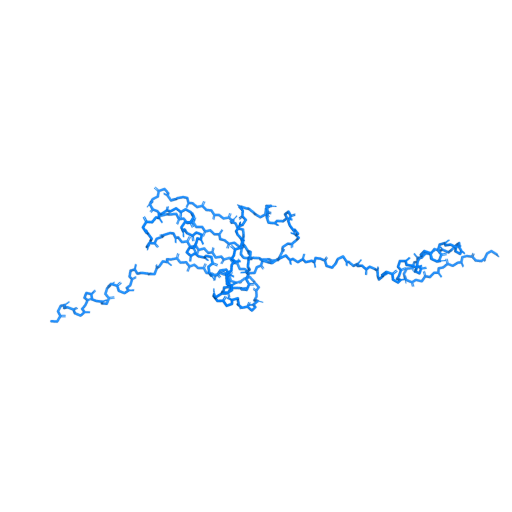 1
ATOM 622 O O . CYS A 1 83 ? 0.447 -7.751 4.650 1.00 89.12 83 CYS A O 1
ATOM 624 N N . GLY A 1 84 ? -0.502 -8.590 2.797 1.00 90.31 84 GLY A N 1
ATOM 625 C CA . GLY A 1 84 ? -1.882 -8.577 3.290 1.00 90.31 84 GLY A CA 1
ATOM 626 C C . GLY A 1 84 ? -2.616 -7.242 3.117 1.00 90.31 84 GLY A C 1
ATOM 627 O O . GLY A 1 84 ? -3.770 -7.117 3.523 1.00 90.31 84 GLY A O 1
ATOM 628 N N . ALA A 1 85 ? -1.997 -6.240 2.486 1.00 92.94 85 ALA A N 1
ATOM 629 C CA . ALA A 1 85 ? -2.603 -4.926 2.292 1.00 92.94 85 ALA A CA 1
ATOM 630 C C . ALA A 1 85 ? -3.349 -4.820 0.946 1.00 92.94 85 ALA A C 1
ATOM 632 O O . ALA A 1 85 ? -2.845 -5.204 -0.104 1.00 92.94 85 ALA A O 1
ATOM 633 N N . ASN A 1 86 ? -4.541 -4.210 0.956 1.00 93.56 86 ASN A N 1
ATOM 634 C CA . ASN A 1 86 ? -5.285 -3.816 -0.258 1.00 93.56 86 ASN A CA 1
ATOM 635 C C . ASN A 1 86 ? -5.328 -2.295 -0.478 1.00 93.56 86 ASN A C 1
ATOM 637 O O . ASN A 1 86 ? -6.033 -1.787 -1.353 1.00 93.56 86 ASN A O 1
ATOM 641 N N . LYS A 1 87 ? -4.601 -1.545 0.347 1.00 94.94 87 LYS A N 1
ATOM 642 C CA . LYS A 1 87 ? -4.451 -0.096 0.256 1.00 94.94 87 LYS A CA 1
ATOM 643 C C . LYS A 1 87 ? -2.991 0.239 0.495 1.00 94.94 87 LYS A C 1
ATOM 645 O O . LYS A 1 87 ? -2.353 -0.369 1.349 1.00 94.94 87 LYS A O 1
ATOM 650 N N . ALA A 1 88 ? -2.481 1.216 -0.237 1.00 96.38 88 ALA A N 1
ATOM 651 C CA . ALA A 1 88 ? -1.165 1.772 0.019 1.00 96.38 88 ALA A CA 1
ATOM 652 C C . ALA A 1 88 ? -1.156 3.276 -0.221 1.00 96.38 88 ALA A C 1
ATOM 654 O O . ALA A 1 88 ? -1.976 3.787 -0.979 1.00 96.38 88 ALA A O 1
ATOM 655 N N . PHE A 1 89 ? -0.245 3.997 0.420 1.00 96.06 89 PHE A N 1
ATOM 656 C CA . PHE A 1 89 ? 0.029 5.391 0.083 1.00 96.06 89 PHE A CA 1
ATOM 657 C C . PHE A 1 89 ? 1.458 5.553 -0.426 1.00 96.06 89 PHE A C 1
ATOM 659 O O . PHE A 1 89 ? 2.339 4.755 -0.106 1.00 96.06 89 PHE A O 1
ATOM 666 N N . ILE A 1 90 ? 1.682 6.590 -1.227 1.00 96.19 90 ILE A N 1
ATOM 667 C CA . ILE A 1 90 ? 3.015 6.944 -1.710 1.00 96.19 90 ILE A CA 1
ATOM 668 C C . ILE A 1 90 ? 3.753 7.675 -0.588 1.00 96.19 90 ILE A C 1
ATOM 670 O O . ILE A 1 90 ? 3.324 8.739 -0.140 1.00 96.19 90 ILE A O 1
ATOM 674 N N . GLN A 1 91 ? 4.853 7.088 -0.122 1.00 95.12 91 GLN A N 1
ATOM 675 C CA . GLN A 1 91 ? 5.749 7.706 0.857 1.00 95.12 91 GLN A CA 1
ATOM 676 C C . GLN A 1 91 ? 6.836 8.530 0.167 1.00 95.12 91 GLN A C 1
ATOM 678 O O . GLN A 1 91 ? 7.164 9.624 0.615 1.00 95.12 91 GLN A O 1
ATOM 683 N N . ALA A 1 92 ? 7.381 8.008 -0.930 1.00 91.75 92 ALA A N 1
ATOM 684 C CA . ALA A 1 92 ? 8.370 8.692 -1.747 1.00 91.75 92 ALA A CA 1
ATOM 685 C C . ALA A 1 92 ? 8.204 8.280 -3.208 1.00 91.75 92 ALA A C 1
ATOM 687 O O . ALA A 1 92 ? 7.798 7.157 -3.508 1.00 91.75 92 ALA A O 1
ATOM 688 N N . GLN A 1 93 ? 8.532 9.186 -4.117 1.00 90.81 93 GLN A N 1
ATOM 689 C CA . GLN A 1 93 ? 8.603 8.902 -5.542 1.00 90.81 93 GLN A CA 1
ATOM 690 C C . GLN A 1 93 ? 9.676 9.779 -6.176 1.00 90.81 93 GLN A C 1
ATOM 692 O O . GLN A 1 93 ? 9.841 10.936 -5.795 1.00 90.81 93 GLN A O 1
ATOM 697 N N . ASP A 1 94 ? 10.360 9.230 -7.168 1.00 88.81 94 ASP A N 1
ATOM 698 C CA . ASP A 1 94 ? 11.267 9.963 -8.039 1.00 88.81 94 ASP A CA 1
ATOM 699 C C . ASP A 1 94 ? 10.888 9.624 -9.479 1.00 88.81 94 ASP A C 1
ATOM 701 O O . ASP A 1 94 ? 10.796 8.450 -9.839 1.00 88.81 94 ASP A O 1
ATOM 705 N N . ALA A 1 95 ? 10.636 10.638 -10.305 1.00 82.06 95 ALA A N 1
ATOM 706 C CA . ALA A 1 95 ? 10.338 10.437 -11.721 1.00 82.06 95 ALA A CA 1
ATOM 707 C C . ALA A 1 95 ? 11.565 9.961 -12.519 1.00 82.06 95 ALA A C 1
ATOM 709 O O . ALA A 1 95 ? 11.410 9.520 -13.654 1.00 82.06 95 ALA A O 1
ATOM 710 N N . GLY A 1 96 ? 12.755 9.990 -11.914 1.00 68.25 96 GLY A N 1
ATOM 711 C CA . GLY A 1 96 ? 13.983 9.484 -12.494 1.00 68.25 96 GLY A CA 1
ATOM 712 C C . GLY A 1 96 ? 14.692 10.546 -13.311 1.00 68.25 96 GLY A C 1
ATOM 713 O O . GLY A 1 96 ? 14.516 10.629 -14.522 1.00 68.25 96 GLY A O 1
ATOM 714 N N . THR A 1 97 ? 15.575 11.308 -12.672 1.00 62.81 97 THR A N 1
ATOM 715 C CA . THR A 1 97 ? 16.502 12.222 -13.368 1.00 62.81 97 THR A CA 1
ATOM 716 C C . THR A 1 97 ? 17.529 11.488 -14.243 1.00 62.81 97 THR A C 1
ATOM 718 O O . THR A 1 97 ? 18.101 12.089 -15.146 1.00 62.81 97 THR A O 1
ATOM 721 N N . LEU A 1 98 ? 17.728 10.182 -14.025 1.00 61.78 98 LEU A N 1
ATOM 722 C CA . LEU A 1 98 ? 18.695 9.326 -14.730 1.00 61.78 98 LEU A CA 1
ATOM 723 C C . LEU A 1 98 ? 18.031 8.175 -15.517 1.00 61.78 98 LEU A C 1
ATOM 725 O O . LEU A 1 98 ? 18.645 7.137 -15.751 1.00 61.78 98 LEU A O 1
ATOM 729 N N . GLY A 1 99 ? 16.764 8.339 -15.918 1.00 68.44 99 GLY A N 1
ATOM 730 C CA . GLY A 1 99 ? 16.091 7.422 -16.850 1.00 68.44 99 GLY A CA 1
ATOM 731 C C . GLY A 1 99 ? 15.316 6.258 -16.223 1.00 68.44 99 GLY A C 1
ATOM 732 O O . GLY A 1 99 ? 14.784 5.432 -16.958 1.00 68.44 99 GLY A O 1
ATOM 733 N N . THR A 1 100 ? 15.193 6.183 -14.891 1.00 79.75 100 THR A N 1
ATOM 734 C CA . THR A 1 100 ? 14.288 5.226 -14.225 1.00 79.75 100 THR A CA 1
ATOM 735 C C . THR A 1 100 ? 13.530 5.885 -13.080 1.00 79.75 100 THR A C 1
ATOM 737 O O . THR A 1 100 ? 14.137 6.457 -12.181 1.00 79.75 100 THR A O 1
ATOM 740 N N . ALA A 1 101 ? 12.200 5.785 -13.091 1.00 85.94 101 ALA A N 1
ATOM 741 C CA . ALA A 1 101 ? 11.378 6.226 -11.970 1.00 85.94 101 ALA A CA 1
ATOM 742 C C . ALA A 1 101 ? 11.425 5.218 -10.813 1.00 85.94 101 ALA A C 1
ATOM 744 O O . ALA A 1 101 ? 11.415 4.003 -11.056 1.00 85.94 101 ALA A O 1
ATOM 745 N N . SER A 1 102 ? 11.411 5.716 -9.578 1.00 87.88 102 SER A N 1
ATOM 746 C CA . SER A 1 102 ? 11.320 4.933 -8.345 1.00 87.88 102 SER A CA 1
ATOM 747 C C . SER A 1 102 ? 10.092 5.321 -7.523 1.00 87.88 102 SER A C 1
ATOM 749 O O . SER A 1 102 ? 9.583 6.441 -7.615 1.00 87.88 102 SER A O 1
ATOM 751 N N . VAL A 1 103 ? 9.591 4.376 -6.731 1.00 92.25 103 VAL A N 1
ATOM 752 C CA . VAL A 1 103 ? 8.482 4.601 -5.805 1.00 92.25 103 VAL A CA 1
ATOM 753 C C . VAL A 1 103 ? 8.684 3.803 -4.524 1.00 92.25 103 VAL A C 1
ATOM 755 O O . VAL A 1 103 ? 9.163 2.668 -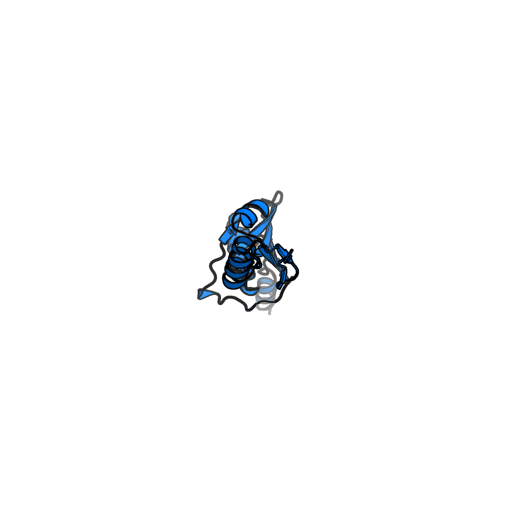4.549 1.00 92.25 103 VAL A O 1
ATOM 758 N N . THR A 1 104 ? 8.264 4.400 -3.415 1.00 94.69 104 THR A N 1
ATOM 759 C CA . THR A 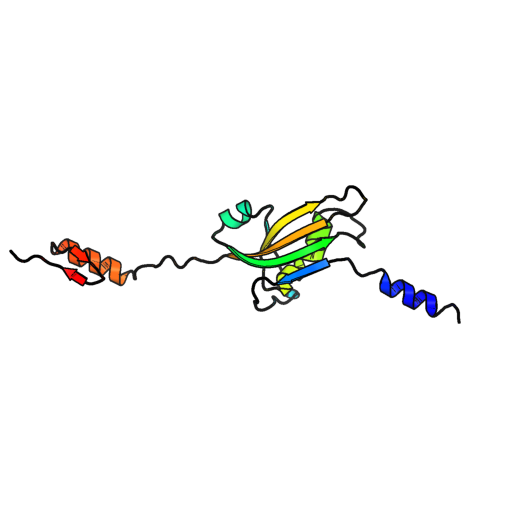1 104 ? 8.097 3.750 -2.120 1.00 94.69 104 THR A CA 1
ATOM 760 C C . THR A 1 104 ? 6.626 3.817 -1.735 1.00 94.69 104 THR A C 1
ATOM 762 O O . THR A 1 104 ? 6.062 4.898 -1.548 1.00 94.69 104 THR A O 1
ATOM 765 N N . LEU A 1 105 ? 6.010 2.645 -1.637 1.00 95.25 105 LEU A N 1
ATOM 766 C CA . LEU A 1 105 ? 4.628 2.432 -1.240 1.00 95.25 105 LEU A CA 1
ATOM 767 C C . LEU A 1 105 ? 4.594 1.907 0.189 1.00 95.25 105 LEU A C 1
ATOM 769 O O . LEU A 1 105 ? 5.341 0.995 0.528 1.00 95.25 105 LEU A O 1
ATOM 773 N N . VAL A 1 106 ? 3.689 2.425 1.006 1.00 96.56 106 VAL A N 1
ATOM 774 C CA . VAL A 1 106 ? 3.419 1.876 2.337 1.00 96.56 106 VAL A CA 1
ATOM 775 C C . VAL A 1 106 ? 2.052 1.222 2.303 1.00 96.56 106 VAL A C 1
ATOM 777 O O . VAL A 1 106 ? 1.042 1.907 2.150 1.00 96.56 106 VAL A O 1
ATOM 780 N N . GLY A 1 107 ? 2.034 -0.106 2.392 1.00 95.62 107 GLY A N 1
ATOM 781 C CA . GLY A 1 107 ? 0.827 -0.913 2.501 1.00 95.62 107 GLY A CA 1
ATOM 782 C C . GLY A 1 107 ? 0.213 -0.768 3.885 1.00 95.62 107 GLY A C 1
ATOM 783 O O . GLY A 1 107 ? 0.919 -0.843 4.889 1.00 95.62 107 GLY A O 1
ATOM 784 N N . PHE A 1 108 ? -1.097 -0.561 3.950 1.00 95.00 108 PHE A N 1
ATOM 785 C CA . PHE A 1 108 ? -1.802 -0.343 5.205 1.00 95.00 108 PHE A CA 1
ATOM 786 C C . PHE A 1 108 ? -3.222 -0.908 5.170 1.00 95.00 108 PHE A C 1
ATOM 788 O O . PHE A 1 108 ? -3.808 -1.155 4.112 1.00 95.00 108 PHE A O 1
ATOM 795 N N . LYS A 1 109 ? -3.818 -1.024 6.354 1.00 93.38 109 LYS A N 1
ATOM 796 C CA . LYS A 1 109 ? -5.261 -1.220 6.530 1.00 93.38 109 LYS A CA 1
ATOM 797 C C . LYS A 1 109 ? -5.842 -0.096 7.378 1.00 93.38 109 LYS A C 1
ATOM 799 O O . LYS A 1 109 ? -5.141 0.510 8.181 1.00 93.38 109 LYS A O 1
ATOM 804 N N . HIS A 1 110 ? -7.134 0.178 7.220 1.00 90.56 110 HIS A N 1
ATOM 805 C CA . HIS A 1 110 ? -7.813 1.070 8.156 1.00 90.56 110 HIS A CA 1
ATOM 806 C C . HIS A 1 110 ? -8.114 0.300 9.430 1.00 90.56 110 HIS A C 1
ATOM 808 O O . HIS A 1 110 ? -8.757 -0.752 9.379 1.00 90.56 110 HIS A O 1
ATOM 814 N N . ILE A 1 111 ? -7.689 0.843 10.560 1.00 88.06 111 ILE A N 1
ATOM 815 C CA . ILE A 1 111 ? -8.179 0.389 11.845 1.00 88.06 111 ILE A CA 1
ATOM 816 C C . ILE A 1 111 ? -9.424 1.202 12.155 1.00 88.06 111 ILE A C 1
ATOM 818 O O . ILE A 1 111 ? -9.400 2.424 12.283 1.00 88.06 111 ILE A O 1
ATOM 822 N N . ASN A 1 112 ? -10.548 0.507 12.304 1.00 70.69 112 ASN A N 1
ATOM 823 C CA . ASN A 1 112 ? -11.584 1.059 13.147 1.00 70.69 112 ASN A CA 1
ATOM 824 C C . ASN A 1 112 ? -10.967 1.054 14.538 1.00 70.69 112 ASN A C 1
ATOM 826 O O . ASN A 1 112 ? -10.904 -0.004 15.172 1.00 70.69 112 ASN A O 1
ATOM 830 N N . LYS A 1 113 ? -10.512 2.216 15.027 1.00 58.00 113 LYS A N 1
ATOM 831 C CA . LYS A 1 113 ? -10.540 2.425 16.469 1.00 58.00 113 LYS A CA 1
ATOM 832 C C . LYS A 1 113 ? -11.958 2.037 16.833 1.00 58.00 113 LYS A C 1
ATOM 834 O O . LYS A 1 113 ? -12.902 2.713 16.423 1.00 58.00 113 LYS A O 1
ATOM 839 N N . LYS A 1 114 ? -12.121 0.899 17.515 1.00 47.19 114 LYS A N 1
ATOM 840 C CA . LYS A 1 114 ? -13.313 0.696 18.314 1.00 47.19 114 LYS A CA 1
ATOM 841 C C . LYS A 1 114 ? -13.327 1.961 19.148 1.00 47.19 114 LYS A C 1
ATOM 843 O O . LYS A 1 114 ? -12.531 2.101 20.073 1.00 47.19 114 LYS A O 1
ATOM 848 N N . THR A 1 115 ? -14.178 2.919 18.780 1.00 46.69 115 THR A N 1
ATOM 849 C CA . THR A 1 115 ? -14.748 3.801 19.773 1.00 46.69 115 THR A CA 1
ATOM 850 C C . THR A 1 115 ? -15.083 2.820 20.874 1.00 46.69 115 THR A C 1
ATOM 852 O O . THR A 1 115 ? -15.711 1.789 20.598 1.00 46.69 115 THR A O 1
ATOM 855 N N . VAL A 1 116 ? -14.534 3.018 22.065 1.00 49.59 116 VAL A N 1
ATOM 856 C CA . VAL A 1 116 ? -15.094 2.369 23.233 1.00 49.59 116 VAL A CA 1
ATOM 857 C C . VAL A 1 116 ? -16.524 2.884 23.231 1.00 49.59 116 VAL A C 1
ATOM 859 O O . VAL A 1 116 ? -16.820 3.960 23.740 1.00 49.59 116 VAL A O 1
ATOM 862 N N . VAL A 1 117 ? -17.397 2.186 22.506 1.00 48.72 117 VAL A N 1
ATOM 863 C CA . VAL A 1 117 ? -18.826 2.278 22.628 1.00 48.72 117 VAL A CA 1
ATOM 864 C C . VAL A 1 117 ? -18.967 1.730 24.025 1.00 48.72 117 VAL A C 1
ATOM 866 O O . VAL A 1 117 ? -19.030 0.518 24.210 1.00 48.72 117 VAL A O 1
ATOM 869 N N . LYS A 1 118 ? -18.860 2.624 25.022 1.00 56.66 118 LYS A N 1
ATOM 870 C CA . LYS A 1 118 ? -19.439 2.384 26.332 1.00 56.66 118 LYS A CA 1
ATOM 871 C C . LYS A 1 118 ? -20.811 1.867 25.980 1.00 56.66 118 LYS A C 1
ATOM 873 O O . LYS A 1 118 ? -21.563 2.573 25.305 1.00 56.66 118 LYS A O 1
ATOM 878 N N . ASP A 1 119 ? -20.979 0.579 26.248 1.00 63.00 119 ASP A N 1
ATOM 879 C CA . ASP A 1 119 ? -22.072 -0.261 25.801 1.00 63.00 119 ASP A CA 1
ATOM 880 C C . ASP A 1 119 ? -23.342 0.591 25.734 1.00 63.00 119 ASP A C 1
ATOM 882 O O . ASP A 1 119 ? -23.594 1.333 26.687 1.00 63.00 119 ASP A O 1
ATOM 886 N N . LYS A 1 120 ? -24.146 0.553 24.660 1.00 68.06 120 LYS A N 1
ATOM 887 C CA . LYS A 1 120 ? -25.416 1.322 24.634 1.00 68.06 120 LYS A CA 1
ATOM 888 C C . LYS A 1 120 ? -26.194 1.127 25.945 1.00 68.06 120 LYS A C 1
ATOM 890 O O . LYS A 1 120 ? -26.822 2.049 26.447 1.00 68.06 120 LYS A O 1
ATOM 895 N N . LYS A 1 121 ? -26.049 -0.059 26.541 1.00 76.81 121 LYS A N 1
ATOM 896 C CA . LYS A 1 121 ? -26.521 -0.427 27.873 1.00 76.81 121 LYS A CA 1
ATOM 897 C C . LYS A 1 121 ? -25.975 0.447 29.017 1.00 76.81 121 LYS A C 1
ATOM 899 O O . LYS A 1 121 ? -26.765 0.873 29.849 1.00 76.81 121 LYS A O 1
ATOM 904 N N . ILE A 1 122 ? -24.673 0.734 29.064 1.00 75.38 122 ILE A N 1
ATOM 905 C CA . ILE A 1 122 ? -24.043 1.628 30.054 1.00 75.38 122 ILE A CA 1
ATOM 906 C C . ILE A 1 122 ? -24.547 3.063 29.879 1.00 75.38 122 ILE A C 1
ATOM 908 O O . ILE A 1 122 ? -24.866 3.716 30.867 1.00 75.38 122 ILE A O 1
ATOM 912 N N . TYR A 1 123 ? -24.684 3.547 28.641 1.00 76.44 123 TYR A N 1
ATOM 913 C CA . TYR A 1 123 ? -25.232 4.885 28.389 1.00 76.44 123 TYR A CA 1
ATOM 914 C C . TYR A 1 123 ? -26.693 5.007 28.858 1.00 76.44 123 TYR A C 1
ATOM 916 O O . TYR A 1 123 ? -27.050 5.961 29.549 1.00 76.44 123 TYR A O 1
ATOM 924 N N . GLU A 1 124 ? -27.525 4.007 28.557 1.00 85.00 124 GLU A N 1
ATOM 925 C CA . GLU A 1 124 ? -28.910 3.934 29.039 1.00 85.00 124 GLU A CA 1
ATOM 926 C C . GLU A 1 124 ? -28.995 3.842 30.574 1.00 85.00 124 GLU A C 1
ATOM 928 O O . GLU A 1 124 ? -29.851 4.477 31.192 1.00 85.00 124 GLU A O 1
ATOM 933 N N . LEU A 1 125 ? -28.095 3.087 31.215 1.00 83.75 125 LEU A N 1
ATOM 934 C CA . LEU A 1 125 ? -28.017 2.984 32.677 1.00 83.75 125 LEU A CA 1
ATOM 935 C C . LEU A 1 125 ? -27.590 4.307 33.327 1.00 83.75 125 LEU A C 1
ATOM 937 O O . LEU A 1 125 ? -28.225 4.739 34.290 1.00 83.75 125 LEU A O 1
ATOM 941 N N . ALA A 1 126 ? -26.590 4.989 32.765 1.00 82.38 126 ALA A N 1
ATOM 942 C CA . ALA A 1 126 ? -26.155 6.306 33.221 1.00 82.38 126 ALA A CA 1
ATOM 943 C C . ALA A 1 126 ? -27.275 7.350 33.090 1.00 82.38 126 ALA A C 1
ATOM 945 O O . ALA A 1 126 ? -27.512 8.127 34.013 1.00 82.38 126 ALA A O 1
ATOM 946 N N . LYS A 1 127 ? -28.039 7.312 31.992 1.00 86.38 127 LYS A N 1
ATOM 947 C CA . LYS A 1 127 ? -29.199 8.189 31.788 1.00 86.38 127 LYS A CA 1
ATOM 948 C C . LYS A 1 127 ? -30.315 7.917 32.802 1.00 86.38 127 LYS A C 1
ATOM 950 O O . LYS A 1 127 ? -30.878 8.853 33.364 1.00 86.38 127 LYS A O 1
ATOM 955 N N . LYS A 1 128 ? -30.617 6.644 33.087 1.00 89.31 128 LYS A N 1
ATOM 956 C CA . LYS A 1 128 ? -31.575 6.265 34.144 1.00 89.31 128 LYS A CA 1
ATOM 957 C C . LYS A 1 128 ? -31.119 6.712 35.533 1.00 89.31 128 LYS A C 1
ATOM 959 O O . LYS A 1 128 ? -31.969 7.055 36.347 1.00 89.31 128 LYS A O 1
ATOM 964 N N . CYS A 1 129 ? -29.815 6.701 35.800 1.00 87.12 129 CYS A N 1
ATOM 965 C CA . CYS A 1 129 ? -29.246 7.190 37.053 1.00 87.12 129 CYS A CA 1
ATOM 966 C C . CYS A 1 129 ? -29.463 8.700 37.225 1.00 87.12 129 CYS A C 1
ATOM 968 O O . CYS A 1 129 ? -30.012 9.126 38.236 1.00 87.12 129 CYS A O 1
ATOM 970 N N . GLN A 1 130 ? -29.141 9.486 36.194 1.00 85.94 130 GLN A N 1
ATOM 971 C CA . GLN A 1 130 ? -29.346 10.938 36.195 1.00 85.94 130 GLN A CA 1
ATOM 972 C C . GLN A 1 130 ? -30.817 11.323 36.389 1.00 85.94 130 GLN A C 1
ATOM 974 O O . GLN A 1 130 ? -31.121 12.233 37.152 1.00 85.94 130 GLN A O 1
ATOM 979 N N . LEU A 1 131 ? -31.748 10.597 35.757 1.00 87.50 131 LEU A N 1
ATOM 980 C CA . LEU A 1 131 ? -33.190 10.822 35.936 1.00 87.50 131 LEU A CA 1
ATOM 981 C C . LEU A 1 131 ? -33.681 10.556 37.367 1.00 87.50 131 LEU A C 1
ATOM 983 O O . LEU A 1 131 ? -34.732 11.059 37.749 1.00 87.50 131 LEU A O 1
ATOM 987 N N . LYS A 1 132 ? -32.941 9.766 38.150 1.00 88.19 132 LYS A N 1
ATOM 988 C CA . LYS A 1 132 ? -33.224 9.498 39.566 1.00 88.19 132 LYS A CA 1
ATOM 989 C C . LYS A 1 132 ? -32.493 10.458 40.514 1.00 88.19 132 LYS A C 1
ATOM 991 O O . LYS A 1 132 ? -32.476 10.201 41.709 1.00 88.19 132 LYS A O 1
ATOM 996 N N . GLY A 1 133 ? -31.871 11.518 39.990 1.00 85.31 133 GLY A N 1
ATOM 997 C CA . GLY A 1 133 ? -31.069 12.459 40.776 1.00 85.31 133 GLY A CA 1
ATOM 998 C C . GLY A 1 133 ? -29.678 11.937 41.151 1.00 85.31 133 GLY A C 1
ATOM 999 O O . GLY A 1 133 ? -29.002 12.557 41.960 1.00 85.31 133 GLY A O 1
ATOM 1000 N N . GLY A 1 134 ? -29.241 10.809 40.580 1.00 85.62 134 GLY A N 1
ATOM 1001 C 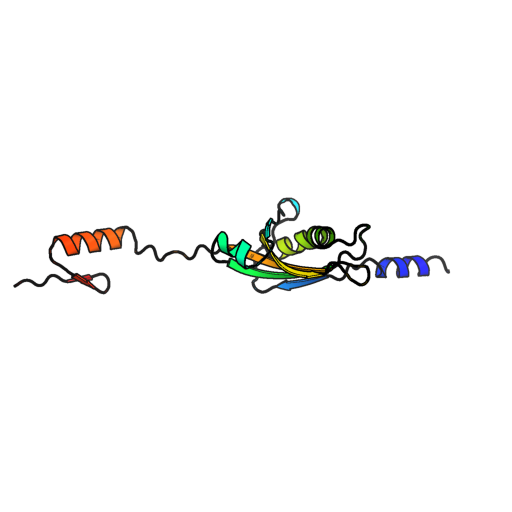CA . GLY A 1 134 ? -27.937 10.216 40.870 1.00 85.62 134 GLY A CA 1
ATOM 1002 C C . GLY A 1 134 ? -26.827 10.634 39.902 1.00 85.62 134 GLY A C 1
ATOM 1003 O O . GLY A 1 134 ? -27.071 11.008 38.752 1.00 85.62 134 GLY A O 1
ATOM 1004 N N . VAL A 1 135 ? -25.579 10.493 40.347 1.00 87.19 135 VAL A N 1
ATOM 1005 C CA . VAL A 1 135 ? -24.362 10.708 39.556 1.00 87.19 135 VAL A CA 1
ATOM 1006 C C . VAL A 1 135 ? -23.754 9.357 39.172 1.00 87.19 135 VAL A C 1
ATOM 1008 O O . VAL A 1 135 ? -23.625 8.451 39.994 1.00 87.19 135 VAL A O 1
ATOM 1011 N N . TRP A 1 136 ? -23.377 9.204 37.900 1.00 82.69 136 TRP A N 1
ATOM 1012 C CA . TRP A 1 136 ? -22.749 7.981 37.392 1.00 82.69 136 TRP A CA 1
ATOM 1013 C C . TRP A 1 136 ? -21.223 8.047 37.533 1.00 82.69 136 TRP A C 1
ATOM 1015 O O . TRP A 1 136 ? -20.575 8.825 36.832 1.00 82.69 136 TRP A O 1
ATOM 1025 N N . ILE A 1 137 ? -20.643 7.218 38.406 1.00 82.75 137 ILE A N 1
ATOM 1026 C CA . ILE A 1 137 ? -19.200 7.186 38.704 1.00 82.75 137 ILE A CA 1
ATOM 1027 C C . ILE A 1 137 ? -18.734 5.725 38.732 1.00 82.75 137 ILE A C 1
ATOM 1029 O O . ILE A 1 137 ? -19.361 4.894 39.379 1.00 82.75 137 ILE A O 1
ATOM 1033 N N . ASN A 1 138 ? -17.634 5.401 38.040 1.00 81.44 138 ASN A N 1
ATOM 1034 C CA . ASN A 1 138 ? -17.039 4.051 38.010 1.00 81.44 138 ASN A CA 1
ATOM 1035 C C . ASN A 1 138 ? -18.037 2.919 37.684 1.00 81.44 138 ASN A C 1
ATOM 1037 O O . ASN A 1 138 ? -18.010 1.865 38.310 1.00 81.44 138 ASN A O 1
ATOM 1041 N N . ASP A 1 139 ? -18.935 3.148 36.721 1.00 80.19 139 ASP A N 1
ATOM 1042 C CA . ASP A 1 139 ? -19.990 2.204 36.316 1.00 80.19 139 ASP A CA 1
ATOM 1043 C C . ASP A 1 139 ? -21.025 1.862 37.409 1.00 80.19 139 ASP A C 1
ATOM 1045 O O . ASP A 1 139 ? -21.754 0.873 37.309 1.00 80.19 139 ASP A O 1
ATOM 1049 N N . ILE A 1 140 ? -21.140 2.725 38.423 1.00 81.50 140 ILE A N 1
ATOM 1050 C CA . ILE A 1 140 ? -22.112 2.642 39.515 1.00 81.50 140 ILE A CA 1
ATOM 1051 C C . ILE A 1 140 ? -22.935 3.940 39.557 1.00 81.50 140 ILE A C 1
ATOM 1053 O O . ILE A 1 140 ? -22.423 5.038 39.330 1.00 81.50 140 ILE A O 1
ATOM 1057 N N . CYS A 1 141 ? -24.230 3.816 39.853 1.00 84.44 141 CYS A N 1
ATOM 1058 C CA . CYS A 1 141 ? -25.100 4.958 40.120 1.00 84.44 141 CYS A CA 1
ATOM 1059 C C . CYS A 1 141 ? -25.045 5.324 41.606 1.00 84.44 141 CYS A C 1
ATOM 1061 O O . CYS A 1 141 ? -25.458 4.516 42.437 1.00 84.44 141 CYS A O 1
ATOM 1063 N N . GLN A 1 142 ? -24.559 6.521 41.934 1.00 85.50 142 GLN A N 1
ATOM 1064 C CA . GLN A 1 142 ? -24.583 7.055 43.296 1.00 85.50 142 GLN A CA 1
ATOM 1065 C C . GLN A 1 142 ? -25.754 8.022 43.442 1.00 85.50 142 GLN A C 1
ATOM 1067 O O . GLN A 1 142 ? -25.854 8.977 42.679 1.00 85.50 142 GLN A O 1
ATOM 1072 N N . ILE A 1 143 ? -26.653 7.754 44.384 1.00 82.31 143 ILE A N 1
ATOM 1073 C CA . ILE A 1 143 ? -27.792 8.617 44.707 1.00 82.31 143 ILE A CA 1
ATOM 1074 C C . ILE A 1 143 ? -27.547 9.111 46.130 1.00 82.31 143 ILE A C 1
ATOM 1076 O O . ILE A 1 143 ? -27.464 8.287 47.042 1.00 82.31 143 ILE A O 1
ATOM 1080 N N . GLU A 1 144 ? -27.394 10.420 46.311 1.00 70.19 144 GLU A N 1
ATOM 1081 C CA . GLU A 1 144 ? -27.461 11.026 47.641 1.00 70.19 144 GLU A CA 1
ATOM 1082 C C . GLU A 1 144 ? -28.933 11.016 48.068 1.00 70.19 144 GLU A C 1
ATOM 1084 O O . GLU A 1 144 ? -29.800 11.556 47.381 1.00 70.19 144 GLU A O 1
ATOM 1089 N N . LEU A 1 145 ? -29.225 10.285 49.142 1.00 64.62 145 LEU A N 1
ATOM 1090 C CA . LEU A 1 145 ? -30.507 10.340 49.833 1.00 64.62 145 LEU A CA 1
ATOM 1091 C C . LEU A 1 145 ? -30.302 11.294 51.009 1.00 64.62 145 LEU A C 1
ATOM 1093 O O . LEU A 1 145 ? -29.598 10.926 51.951 1.00 64.62 145 LEU A O 1
ATOM 1097 N N . ASP A 1 146 ? -30.859 12.499 50.903 1.00 60.91 146 ASP A N 1
ATOM 1098 C CA . ASP A 1 146 ? -31.024 13.412 52.040 1.00 60.91 146 ASP A CA 1
ATOM 1099 C C . ASP A 1 146 ? -31.989 12.822 53.086 1.00 60.91 146 ASP A C 1
ATOM 1101 O O . ASP A 1 146 ? -33.003 12.195 52.681 1.00 60.91 146 ASP A O 1
#

Organism: NCBI:txid28109

Foldseek 3Di:
DVVVVVVVVVVVQPPFDKDKAFPAADDAADLVRQAEAEAAAPVRVCVVAAKDWTMKMKTKLPPPPDQAQVSQCVVGSNVLSRSVARYWYWPDWDSCPPRMIMTMITGIDHDPPPPPPVDVVLVVVQVVLVVQVFHQDPSDTHHDDD